Protein AF-A0A971JD47-F1 (afdb_monomer_lite)

pLDDT: mean 80.79, std 9.98, range [51.53, 95.5]

Sequence (76 aa):
MNKSMKAIWPKVLDYLIMIIGVTISAAAVNLFFIPYKIHSGGVSGIATVLYYLFNSKVPVGVLIVLLNLPLFLIGY

Radius of gyration: 17.61 Å; chains: 1; bounding box: 41×27×43 Å

Structure (mmCIF, N/CA/C/O backbone):
data_AF-A0A971JD47-F1
#
_entry.id   AF-A0A971JD47-F1
#
loop_
_atom_site.group_PDB
_atom_site.id
_atom_site.type_symbol
_atom_site.label_atom_id
_atom_site.label_alt_id
_atom_site.label_comp_id
_atom_site.label_asym_id
_atom_site.label_entity_id
_atom_site.label_seq_id
_atom_site.pdbx_PDB_ins_code
_atom_site.Cartn_x
_atom_site.Cartn_y
_atom_site.Cartn_z
_atom_site.occupancy
_atom_site.B_iso_or_equiv
_atom_site.auth_seq_id
_atom_site.auth_comp_id
_atom_site.auth_asym_id
_atom_site.auth_atom_id
_atom_site.pdbx_PDB_model_num
ATOM 1 N N . MET A 1 1 ? 25.313 -17.067 -26.150 1.00 54.44 1 MET A N 1
ATOM 2 C CA . MET A 1 1 ? 24.058 -16.576 -25.531 1.00 54.44 1 MET A CA 1
ATOM 3 C C . MET A 1 1 ? 23.351 -15.666 -26.534 1.00 54.44 1 MET A C 1
ATOM 5 O O . MET A 1 1 ? 23.925 -14.651 -26.907 1.00 54.44 1 MET A O 1
ATOM 9 N N . ASN A 1 2 ? 22.197 -16.090 -27.064 1.00 51.53 2 ASN A N 1
ATOM 10 C CA . ASN A 1 2 ? 21.497 -15.449 -28.189 1.00 51.53 2 ASN A CA 1
ATOM 11 C C . ASN A 1 2 ? 21.113 -13.985 -27.862 1.00 51.53 2 ASN A C 1
ATOM 13 O O . ASN A 1 2 ? 20.732 -13.699 -26.725 1.00 51.53 2 ASN A O 1
ATOM 17 N N . LYS A 1 3 ? 21.225 -13.058 -28.827 1.00 61.94 3 LYS A N 1
ATOM 18 C CA . LYS A 1 3 ? 21.038 -11.598 -28.641 1.00 61.94 3 LYS A CA 1
ATOM 19 C C . LYS A 1 3 ? 19.683 -11.263 -27.993 1.00 61.94 3 LYS A C 1
ATOM 21 O O . LYS A 1 3 ? 19.617 -10.365 -27.159 1.00 61.94 3 LYS A O 1
ATOM 26 N N . SER A 1 4 ? 18.649 -12.055 -28.288 1.00 61.38 4 SER A N 1
ATOM 27 C CA . SER A 1 4 ? 17.315 -11.938 -27.683 1.00 61.38 4 SER A CA 1
ATOM 28 C C . SER A 1 4 ? 17.281 -12.247 -26.180 1.00 61.38 4 SER A C 1
ATOM 30 O O . SER A 1 4 ? 16.547 -11.592 -25.448 1.00 61.38 4 SER A O 1
ATOM 32 N N . MET A 1 5 ? 18.101 -13.179 -25.674 1.00 60.88 5 MET A N 1
ATOM 33 C CA . MET A 1 5 ? 18.111 -13.519 -24.239 1.00 60.88 5 MET A CA 1
ATOM 34 C C . MET A 1 5 ? 18.777 -12.435 -23.384 1.00 60.88 5 MET A C 1
ATOM 36 O O . MET A 1 5 ? 18.351 -12.197 -22.256 1.00 60.88 5 MET A O 1
ATOM 40 N N . LYS A 1 6 ? 19.777 -11.724 -23.927 1.00 65.00 6 LYS A N 1
ATOM 41 C CA . LYS A 1 6 ? 20.410 -10.587 -23.234 1.00 65.00 6 LYS A CA 1
ATOM 42 C C . LYS A 1 6 ? 19.446 -9.415 -23.011 1.00 65.00 6 LYS A C 1
ATOM 44 O O . LYS A 1 6 ? 19.630 -8.681 -22.051 1.00 65.00 6 LYS A O 1
ATOM 49 N N . ALA A 1 7 ? 18.431 -9.253 -23.863 1.00 72.38 7 ALA A N 1
ATOM 50 C CA . ALA A 1 7 ? 17.430 -8.191 -23.735 1.00 72.38 7 ALA A CA 1
ATOM 51 C C . ALA A 1 7 ? 16.316 -8.514 -22.719 1.00 72.38 7 ALA A C 1
ATOM 53 O O . ALA A 1 7 ? 15.696 -7.603 -22.174 1.00 72.38 7 ALA A O 1
ATOM 54 N N . ILE A 1 8 ? 16.059 -9.800 -22.459 1.00 77.38 8 ILE A N 1
ATOM 55 C CA . ILE A 1 8 ? 15.020 -10.261 -21.520 1.00 77.38 8 ILE A CA 1
ATOM 56 C C . ILE A 1 8 ? 15.562 -10.315 -20.087 1.00 77.38 8 ILE A C 1
ATOM 58 O O . ILE A 1 8 ? 14.841 -9.998 -19.146 1.00 77.38 8 ILE A O 1
ATOM 62 N N . TRP 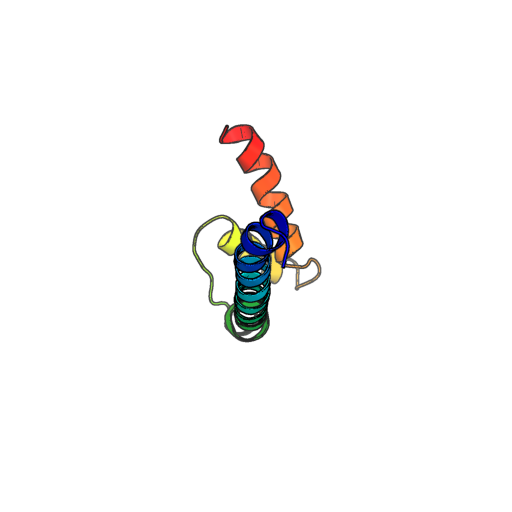A 1 9 ? 16.843 -10.654 -19.924 1.00 77.56 9 TRP A N 1
ATOM 63 C CA . TRP A 1 9 ? 17.509 -10.752 -18.623 1.00 77.56 9 TRP A CA 1
ATOM 64 C C . TRP A 1 9 ? 17.333 -9.530 -17.697 1.00 77.56 9 TRP A C 1
ATOM 66 O O . TRP A 1 9 ? 16.930 -9.733 -16.553 1.00 77.56 9 TRP A O 1
ATOM 76 N N . PRO A 1 10 ? 17.559 -8.275 -18.144 1.00 83.00 10 PRO A N 1
ATOM 77 C CA . PRO A 1 10 ? 17.346 -7.112 -17.282 1.00 83.00 10 PRO A CA 1
ATOM 78 C C . PRO A 1 10 ? 15.879 -6.965 -16.858 1.00 83.00 10 PRO A C 1
ATOM 80 O O . PRO A 1 10 ? 15.613 -6.729 -15.688 1.00 83.00 10 PRO A O 1
ATOM 83 N N . LYS A 1 11 ? 14.923 -7.233 -17.759 1.00 86.50 11 LYS A N 1
ATOM 84 C CA . LYS A 1 11 ? 13.489 -7.158 -17.435 1.00 86.50 11 LYS A CA 1
ATOM 85 C C . LYS A 1 11 ? 13.082 -8.175 -16.373 1.00 86.50 11 LYS A C 1
ATOM 87 O O . LYS A 1 11 ? 12.288 -7.867 -15.495 1.00 86.50 11 LYS A O 1
ATOM 92 N N . VAL A 1 12 ? 13.615 -9.395 -16.448 1.00 89.19 12 VAL A N 1
ATOM 93 C CA . VAL A 1 12 ? 13.353 -10.432 -15.437 1.00 89.19 12 VAL A CA 1
ATOM 94 C C . VAL A 1 12 ? 13.886 -9.999 -14.073 1.00 89.19 12 VAL A C 1
ATOM 96 O O . VAL A 1 12 ? 13.207 -10.190 -13.066 1.00 89.19 12 VAL A O 1
ATOM 99 N N . LEU A 1 13 ? 15.067 -9.377 -14.043 1.00 89.94 13 LEU A N 1
ATOM 100 C CA . LEU A 1 13 ? 15.638 -8.829 -12.817 1.00 89.94 13 LEU A CA 1
ATOM 101 C C . LEU A 1 13 ? 14.754 -7.714 -12.234 1.00 89.94 13 LEU A C 1
ATOM 103 O O . LEU A 1 13 ? 14.489 -7.723 -11.034 1.00 89.94 13 LEU A O 1
ATOM 107 N N . ASP A 1 14 ? 14.236 -6.818 -13.078 1.00 90.88 14 ASP A N 1
ATOM 108 C CA . ASP A 1 14 ? 13.333 -5.739 -12.659 1.00 90.88 14 ASP A CA 1
ATOM 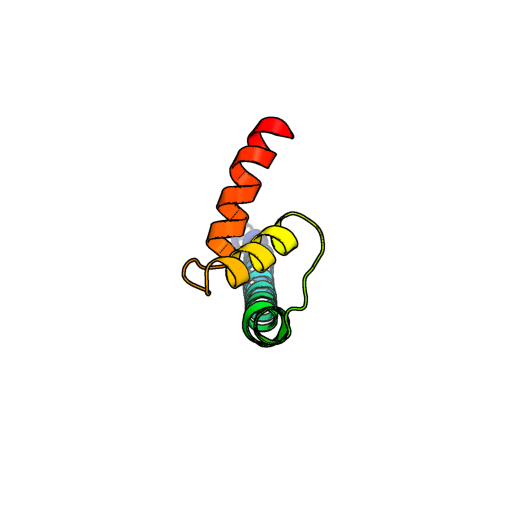109 C C . ASP A 1 14 ? 12.054 -6.288 -12.011 1.00 90.88 14 ASP A C 1
ATOM 111 O O . ASP A 1 14 ? 11.651 -5.830 -10.940 1.00 90.88 14 ASP A O 1
ATOM 115 N N . TYR A 1 15 ? 11.436 -7.315 -12.608 1.00 92.19 15 TYR A N 1
ATOM 116 C CA . TYR A 1 15 ? 10.259 -7.963 -12.022 1.00 92.19 15 TYR A CA 1
ATOM 117 C C . TYR A 1 15 ? 10.575 -8.654 -10.693 1.00 92.19 15 TYR A C 1
ATOM 119 O O . TYR A 1 15 ? 9.779 -8.560 -9.761 1.00 92.19 15 TYR A O 1
ATOM 127 N N . LEU A 1 16 ? 11.731 -9.312 -10.569 1.00 93.06 16 LEU A N 1
ATOM 128 C CA . LEU A 1 16 ? 12.147 -9.929 -9.305 1.00 93.06 16 LEU A CA 1
ATOM 129 C C . LEU A 1 16 ? 12.325 -8.883 -8.201 1.00 93.06 16 LEU A C 1
ATOM 131 O O . LEU A 1 16 ? 11.820 -9.067 -7.093 1.00 93.06 16 LEU A O 1
ATOM 135 N N . ILE A 1 17 ? 12.983 -7.765 -8.508 1.00 93.56 17 ILE A N 1
ATOM 136 C CA . ILE A 1 17 ? 13.168 -6.654 -7.566 1.00 93.56 17 ILE A CA 1
ATOM 137 C C . ILE A 1 17 ? 11.811 -6.050 -7.181 1.00 93.56 17 ILE A C 1
ATOM 139 O O . ILE A 1 17 ? 11.567 -5.787 -6.002 1.00 93.56 17 ILE A O 1
ATOM 143 N N . MET A 1 18 ? 10.898 -5.889 -8.142 1.00 94.75 18 MET A N 1
ATOM 144 C CA . MET A 1 18 ? 9.547 -5.380 -7.896 1.00 94.75 18 MET A CA 1
ATOM 145 C C . MET A 1 18 ? 8.743 -6.295 -6.968 1.00 94.75 18 MET A C 1
ATOM 147 O O . MET A 1 18 ? 8.101 -5.803 -6.042 1.00 94.75 18 MET A O 1
ATOM 151 N N . ILE A 1 19 ? 8.802 -7.614 -7.172 1.00 94.38 19 ILE A N 1
ATOM 152 C CA . ILE A 1 19 ? 8.124 -8.597 -6.313 1.00 94.38 19 ILE A CA 1
ATOM 153 C C . ILE A 1 19 ? 8.654 -8.507 -4.881 1.00 94.38 19 ILE A C 1
ATOM 155 O O . ILE A 1 19 ? 7.865 -8.483 -3.934 1.00 94.38 19 ILE A O 1
ATOM 159 N N . ILE A 1 20 ? 9.974 -8.412 -4.710 1.00 95.50 20 ILE A N 1
ATOM 160 C CA . ILE A 1 20 ? 10.596 -8.258 -3.390 1.00 95.50 20 ILE A CA 1
ATOM 161 C C . ILE A 1 20 ? 10.122 -6.958 -2.731 1.00 95.50 20 ILE A C 1
ATOM 163 O O . ILE A 1 20 ? 9.662 -6.983 -1.590 1.00 95.50 20 ILE A O 1
ATOM 167 N N . GLY A 1 21 ? 10.157 -5.840 -3.461 1.00 93.12 21 GLY A N 1
ATOM 168 C CA . GLY A 1 21 ? 9.696 -4.541 -2.970 1.00 93.12 21 GLY A CA 1
ATOM 169 C C . GLY A 1 21 ? 8.229 -4.562 -2.539 1.00 93.12 21 GLY A C 1
ATOM 170 O O . GLY A 1 21 ? 7.913 -4.192 -1.411 1.00 93.12 21 GLY A O 1
ATOM 171 N N . VAL A 1 22 ? 7.340 -5.079 -3.392 1.00 92.62 22 VAL A N 1
ATOM 172 C CA . VAL A 1 22 ? 5.907 -5.228 -3.089 1.00 92.62 22 VAL A CA 1
ATOM 173 C C . VAL A 1 22 ? 5.674 -6.127 -1.881 1.00 92.62 22 VAL A C 1
ATOM 175 O O . VAL A 1 22 ? 4.817 -5.816 -1.058 1.00 92.62 22 VAL A O 1
ATOM 178 N N . THR A 1 23 ? 6.439 -7.209 -1.733 1.00 92.38 23 THR A N 1
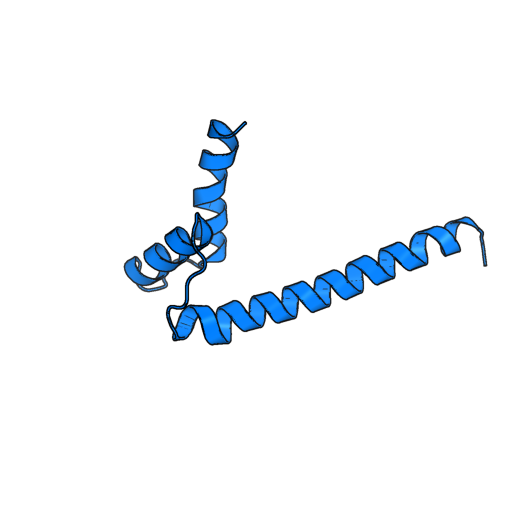ATOM 179 C CA . THR A 1 23 ? 6.306 -8.118 -0.586 1.00 92.38 23 THR A CA 1
ATOM 180 C C . THR A 1 23 ? 6.674 -7.410 0.716 1.00 92.38 23 THR A C 1
ATOM 182 O O . THR A 1 23 ? 5.941 -7.509 1.700 1.00 92.38 23 THR A O 1
ATOM 185 N N . ILE A 1 24 ? 7.763 -6.635 0.716 1.00 93.25 24 ILE A N 1
ATOM 186 C CA . ILE A 1 24 ? 8.177 -5.828 1.870 1.00 93.25 24 ILE A CA 1
ATOM 187 C C . ILE A 1 24 ? 7.117 -4.765 2.186 1.00 93.25 24 ILE A C 1
ATOM 189 O O . ILE A 1 24 ? 6.733 -4.609 3.344 1.00 93.25 24 ILE A O 1
ATOM 193 N N . SER A 1 25 ? 6.586 -4.073 1.175 1.00 87.62 25 SER A N 1
ATOM 194 C CA . SER A 1 25 ? 5.503 -3.100 1.363 1.00 87.62 25 SER A CA 1
ATOM 195 C C . SER A 1 25 ? 4.229 -3.746 1.913 1.00 87.62 25 SER A C 1
ATOM 197 O O . SER A 1 25 ? 3.616 -3.205 2.829 1.00 87.62 25 SER A O 1
ATOM 199 N N . ALA A 1 26 ? 3.840 -4.921 1.415 1.00 86.81 26 ALA A N 1
ATOM 200 C CA . ALA A 1 26 ? 2.677 -5.655 1.907 1.00 86.81 26 ALA A CA 1
ATOM 201 C C . ALA A 1 26 ? 2.866 -6.117 3.360 1.00 86.81 26 ALA A C 1
ATOM 203 O O . ALA A 1 26 ? 1.937 -6.022 4.166 1.00 86.81 26 ALA A O 1
ATOM 204 N N . ALA A 1 27 ? 4.071 -6.570 3.717 1.00 87.19 27 ALA A N 1
ATOM 205 C CA . ALA A 1 27 ? 4.421 -6.892 5.096 1.00 87.19 27 ALA A CA 1
ATOM 206 C C . ALA A 1 27 ? 4.348 -5.645 5.986 1.00 87.19 27 ALA A C 1
ATOM 208 O O . ALA A 1 27 ? 3.765 -5.704 7.066 1.00 87.19 27 ALA A O 1
ATOM 209 N N . ALA A 1 28 ? 4.846 -4.498 5.514 1.00 85.62 28 ALA A N 1
ATOM 210 C CA . ALA A 1 28 ? 4.768 -3.245 6.254 1.00 85.62 28 ALA A CA 1
ATOM 211 C C . ALA A 1 28 ? 3.315 -2.813 6.509 1.00 85.62 28 ALA A C 1
ATOM 213 O O . ALA A 1 28 ? 2.977 -2.384 7.613 1.00 85.62 28 ALA A O 1
ATOM 214 N N . VAL A 1 29 ? 2.430 -2.983 5.522 1.00 81.44 29 VAL A N 1
ATOM 215 C CA . VAL A 1 29 ? 1.005 -2.677 5.688 1.00 81.44 29 VAL A CA 1
ATOM 216 C C . VAL A 1 29 ? 0.368 -3.580 6.748 1.00 81.44 29 VAL A C 1
ATOM 218 O O . VAL A 1 29 ? -0.280 -3.080 7.664 1.00 81.44 29 VAL A O 1
ATOM 221 N N . ASN A 1 30 ? 0.588 -4.894 6.675 1.00 81.62 30 ASN A N 1
ATOM 222 C CA . ASN A 1 30 ? -0.032 -5.841 7.606 1.00 81.62 30 ASN A CA 1
ATOM 223 C C . ASN A 1 30 ? 0.535 -5.765 9.031 1.00 81.62 30 ASN A C 1
ATOM 225 O O . ASN A 1 30 ? -0.218 -5.923 9.987 1.00 81.62 30 ASN A O 1
ATOM 229 N N . LEU A 1 31 ? 1.840 -5.524 9.178 1.00 82.00 31 LEU A N 1
ATOM 230 C CA . LEU A 1 31 ? 2.523 -5.525 10.475 1.00 82.00 31 LEU A CA 1
ATOM 231 C C . LEU A 1 31 ? 2.540 -4.157 11.157 1.00 82.00 31 LEU A C 1
ATOM 233 O O . LEU A 1 31 ? 2.601 -4.108 12.381 1.00 82.00 31 LEU A O 1
ATOM 237 N N . PHE A 1 32 ? 2.483 -3.057 10.398 1.00 81.56 32 PHE A N 1
ATOM 238 C CA . PHE A 1 32 ? 2.532 -1.708 10.964 1.00 81.56 32 PHE A CA 1
ATOM 239 C C . PHE A 1 32 ? 1.253 -0.910 10.700 1.00 81.56 32 PHE A C 1
ATOM 241 O O . PHE A 1 32 ? 0.617 -0.430 11.633 1.00 81.56 32 PHE A O 1
ATOM 248 N N . PHE A 1 33 ? 0.832 -0.769 9.444 1.00 73.75 33 PHE A N 1
ATOM 249 C CA . PHE A 1 33 ? -0.259 0.159 9.112 1.00 73.75 33 PHE A CA 1
ATOM 250 C C . PHE A 1 33 ? -1.598 -0.306 9.683 1.00 73.75 33 PHE A C 1
ATOM 252 O O . PHE A 1 33 ? -2.346 0.504 10.231 1.00 73.75 33 PHE A O 1
ATOM 259 N N . ILE A 1 34 ? -1.874 -1.612 9.613 1.00 73.56 34 ILE A N 1
ATOM 260 C CA . ILE A 1 34 ? -3.104 -2.179 10.156 1.00 73.56 34 ILE A CA 1
ATOM 261 C C . ILE A 1 34 ? -3.116 -2.098 11.705 1.00 73.56 34 ILE A C 1
ATOM 263 O O . ILE A 1 34 ? -3.907 -1.355 12.284 1.00 73.56 34 ILE A O 1
ATOM 267 N N . PRO A 1 35 ? -2.222 -2.762 12.453 1.00 73.88 35 PRO A N 1
ATOM 268 C CA . PRO A 1 35 ? -2.331 -2.773 13.915 1.00 73.88 35 PRO A CA 1
ATOM 269 C C . PRO A 1 35 ? -2.170 -1.387 14.560 1.00 73.88 35 PRO A C 1
ATOM 271 O O . PRO A 1 35 ? -2.843 -1.105 15.552 1.00 73.88 35 PRO A O 1
ATOM 274 N N . TYR A 1 36 ? -1.349 -0.497 13.990 1.00 76.38 36 TYR A N 1
ATOM 275 C CA . TYR A 1 36 ? -1.127 0.844 14.544 1.00 76.38 36 TYR A CA 1
ATOM 276 C C . TYR A 1 36 ? -2.054 1.920 13.963 1.00 76.38 36 TYR A C 1
ATOM 278 O O . TYR A 1 36 ? -1.901 3.092 14.303 1.00 76.38 36 TYR A O 1
ATOM 286 N N . LYS A 1 37 ? -3.029 1.551 13.116 1.00 72.00 37 LYS A N 1
ATOM 287 C CA . LYS A 1 37 ? -3.983 2.485 12.486 1.00 72.00 37 LYS A CA 1
ATOM 288 C C . LYS A 1 37 ? -3.286 3.665 11.789 1.00 72.00 37 LYS A C 1
ATOM 290 O O . LYS A 1 37 ? -3.797 4.787 11.785 1.00 72.00 37 LYS A O 1
ATOM 295 N N . ILE A 1 38 ? -2.109 3.413 11.221 1.00 68.75 38 ILE A N 1
ATOM 296 C CA . ILE A 1 38 ? -1.341 4.404 10.468 1.00 68.75 38 ILE A CA 1
ATOM 297 C C . ILE A 1 38 ? -1.843 4.341 9.032 1.00 68.75 38 ILE A C 1
ATOM 299 O O . ILE A 1 38 ? -1.787 3.295 8.392 1.00 68.75 38 ILE A O 1
ATOM 303 N N . HIS A 1 39 ? -2.364 5.456 8.530 1.00 65.75 39 HIS A N 1
ATOM 304 C CA . HIS A 1 39 ? -3.008 5.514 7.223 1.00 65.75 39 HIS A CA 1
ATOM 305 C C . HIS A 1 39 ? -2.276 6.480 6.304 1.00 65.75 39 HIS A C 1
ATOM 307 O O . HIS A 1 39 ? -1.967 7.602 6.704 1.00 65.75 39 HIS A O 1
ATOM 313 N N . SER A 1 40 ? -2.053 6.076 5.052 1.00 65.69 40 SER A N 1
ATOM 314 C CA . SER A 1 40 ? -1.758 7.044 3.996 1.00 65.69 40 SER A CA 1
ATOM 315 C C . SER A 1 40 ? -3.057 7.755 3.598 1.00 65.69 40 SER A C 1
ATOM 317 O O . SER A 1 40 ? -4.118 7.131 3.571 1.00 65.69 40 SER A O 1
ATOM 319 N N . GLY A 1 41 ? -3.003 9.047 3.271 1.00 72.94 41 GLY A N 1
ATOM 320 C CA . GLY A 1 41 ? -4.166 9.773 2.743 1.00 72.94 41 GLY A CA 1
ATOM 321 C C . GLY A 1 41 ? -4.690 9.198 1.413 1.00 72.94 41 GLY A C 1
ATOM 322 O O . GLY A 1 41 ? -4.013 8.403 0.759 1.00 72.94 41 GLY A O 1
ATOM 323 N N . GLY A 1 42 ? -5.899 9.606 1.006 1.00 78.75 42 GLY A N 1
ATOM 324 C CA . GLY A 1 42 ? -6.542 9.193 -0.253 1.00 78.75 42 GLY A CA 1
ATOM 325 C C . GLY A 1 42 ? -7.429 7.942 -0.139 1.00 78.75 42 GLY A C 1
ATOM 326 O O . GLY A 1 42 ? -7.926 7.609 0.936 1.00 78.75 42 GLY A O 1
ATOM 327 N N . VAL A 1 43 ? -7.632 7.237 -1.259 1.00 82.31 43 VAL A N 1
ATOM 328 C CA . VAL A 1 43 ? -8.546 6.077 -1.375 1.00 82.31 43 VAL A CA 1
ATOM 329 C C . VAL A 1 43 ? -8.140 4.921 -0.458 1.00 82.31 43 VAL A C 1
ATOM 331 O O . VAL A 1 43 ? -8.987 4.318 0.199 1.00 82.31 43 VAL A O 1
ATOM 334 N N . SER A 1 44 ? -6.837 4.646 -0.352 1.00 80.06 44 SER A N 1
ATOM 335 C CA . SER A 1 44 ? -6.302 3.594 0.521 1.00 80.06 44 SER A CA 1
ATOM 336 C C . SER A 1 44 ? -6.515 3.890 2.008 1.00 80.06 44 SER A C 1
ATOM 338 O O . SER A 1 44 ? -6.793 2.976 2.786 1.00 80.06 44 SER A O 1
ATOM 340 N N . GLY A 1 45 ? -6.466 5.164 2.407 1.00 79.69 45 GLY A N 1
ATOM 341 C CA . GLY A 1 45 ? -6.807 5.586 3.767 1.00 79.69 45 GLY A CA 1
ATOM 342 C C . GLY A 1 45 ? -8.282 5.356 4.078 1.00 79.69 45 GLY A C 1
ATOM 343 O O . GLY A 1 45 ? -8.607 4.751 5.098 1.00 79.69 45 GLY A O 1
ATOM 344 N N . ILE A 1 46 ? -9.173 5.743 3.156 1.00 82.81 46 ILE A N 1
ATOM 345 C CA . ILE A 1 46 ? -10.623 5.529 3.297 1.00 82.81 46 ILE A CA 1
ATOM 346 C C . ILE A 1 46 ? -10.941 4.030 3.393 1.00 82.81 46 ILE A C 1
ATOM 348 O O . ILE A 1 46 ? -11.687 3.615 4.281 1.00 82.81 46 ILE A O 1
ATOM 352 N N . ALA A 1 47 ? -10.317 3.203 2.549 1.00 82.81 47 ALA A N 1
ATOM 353 C CA . ALA A 1 47 ? -10.455 1.748 2.588 1.00 82.81 47 ALA A CA 1
ATOM 354 C C . ALA A 1 47 ? -10.075 1.156 3.953 1.00 82.81 47 ALA A C 1
ATOM 356 O O . ALA A 1 47 ? -10.739 0.250 4.449 1.00 82.81 47 ALA A O 1
ATOM 357 N N . THR A 1 48 ? -9.026 1.679 4.584 1.00 81.06 48 THR A N 1
ATOM 358 C CA . THR A 1 48 ? -8.547 1.160 5.870 1.00 81.06 48 THR A CA 1
ATOM 359 C C . THR A 1 48 ? -9.403 1.660 7.046 1.00 81.06 48 THR A C 1
ATOM 361 O O . THR A 1 48 ? -9.633 0.929 8.004 1.00 81.06 48 THR A O 1
ATOM 364 N N . VAL A 1 49 ? -9.979 2.863 6.965 1.00 82.56 49 VAL A N 1
ATOM 365 C CA . VAL A 1 49 ? -10.991 3.320 7.937 1.00 82.56 49 VAL A CA 1
ATOM 366 C C . VAL A 1 49 ? -12.247 2.448 7.859 1.00 82.56 49 VAL A C 1
ATOM 368 O O . VAL A 1 49 ? -12.736 1.977 8.887 1.00 82.56 49 VAL A O 1
ATOM 371 N N . LEU A 1 50 ? -12.730 2.169 6.643 1.00 82.00 50 LEU A N 1
ATOM 372 C CA . LEU A 1 50 ? -13.852 1.255 6.405 1.00 82.00 50 LEU A CA 1
ATOM 373 C C . LEU A 1 50 ? -13.544 -0.155 6.919 1.00 82.00 50 LEU A C 1
ATOM 375 O O . LEU A 1 50 ? -14.406 -0.778 7.531 1.00 82.00 50 LEU A O 1
ATOM 379 N N . TYR A 1 51 ? -12.312 -0.634 6.744 1.00 84.00 51 TYR A N 1
ATOM 380 C CA . TYR A 1 51 ? -11.857 -1.912 7.289 1.00 84.00 51 TYR A CA 1
ATOM 381 C C . TYR A 1 51 ? -12.078 -2.017 8.806 1.00 84.00 51 TYR A C 1
ATOM 383 O O . TYR A 1 51 ? -12.641 -3.011 9.273 1.00 84.00 51 TYR A O 1
ATOM 391 N N . TYR A 1 52 ? -11.719 -0.981 9.576 1.00 81.50 52 TYR A N 1
ATOM 392 C CA . TYR A 1 52 ? -11.987 -0.964 11.021 1.00 81.50 52 TYR A CA 1
ATOM 393 C C . TYR A 1 52 ? -13.467 -0.826 11.354 1.00 81.50 52 TYR A C 1
ATOM 395 O O . TYR A 1 52 ? -13.935 -1.473 12.288 1.00 81.50 52 TYR A O 1
ATOM 403 N N . LEU A 1 53 ? -14.211 -0.018 10.596 1.00 81.31 53 LEU A N 1
ATOM 404 C CA . LEU A 1 53 ? -15.653 0.159 10.791 1.00 81.31 53 LEU A CA 1
ATOM 405 C C . LEU A 1 53 ? -16.438 -1.138 10.552 1.00 81.31 53 LEU A C 1
ATOM 407 O O . LEU A 1 53 ? -17.391 -1.422 11.272 1.00 81.31 53 LEU A O 1
ATOM 411 N N . PHE A 1 54 ? -16.017 -1.958 9.589 1.00 81.31 54 PHE A N 1
ATOM 412 C CA . PHE A 1 54 ? -16.625 -3.257 9.294 1.00 81.31 54 PHE A CA 1
ATOM 413 C C . PHE A 1 54 ? -16.078 -4.406 10.152 1.00 81.31 54 PHE A C 1
ATOM 415 O O . PHE A 1 54 ? -16.316 -5.573 9.829 1.00 81.31 54 PHE A O 1
ATOM 422 N N . ASN A 1 55 ? -15.385 -4.109 11.258 1.00 72.31 55 ASN A N 1
ATOM 423 C CA . ASN A 1 55 ? -14.851 -5.111 12.184 1.00 72.31 55 ASN A CA 1
ATOM 424 C C . ASN A 1 55 ? -13.918 -6.125 11.492 1.00 72.31 55 ASN A C 1
ATOM 426 O O . ASN A 1 55 ? -13.955 -7.320 11.785 1.00 72.31 55 ASN A O 1
ATOM 430 N N . SER A 1 56 ? -13.110 -5.665 10.532 1.00 73.19 56 SER A N 1
ATOM 431 C CA . SER A 1 56 ? -12.152 -6.500 9.793 1.00 73.19 56 SER A CA 1
ATOM 432 C C . SER A 1 56 ? -12.783 -7.637 8.971 1.00 73.19 56 SER A C 1
ATOM 434 O O . SER A 1 56 ? -12.094 -8.583 8.596 1.00 73.19 56 SER A O 1
ATOM 436 N N . LYS A 1 57 ? -14.088 -7.574 8.662 1.00 75.19 57 LYS A N 1
ATOM 437 C CA . LYS A 1 57 ? -14.779 -8.623 7.884 1.00 75.19 57 LYS A CA 1
ATOM 438 C C . LYS A 1 57 ? -14.351 -8.694 6.418 1.00 75.19 57 LYS A C 1
ATOM 440 O O . LYS A 1 57 ? -14.505 -9.735 5.789 1.00 75.19 57 LYS A O 1
ATOM 445 N N . VAL A 1 58 ? -13.862 -7.588 5.864 1.00 79.00 58 VAL A N 1
ATOM 446 C CA . VAL A 1 58 ? -13.484 -7.470 4.451 1.00 79.00 58 VAL A CA 1
ATOM 447 C C . VAL A 1 58 ? -12.021 -7.056 4.388 1.00 79.00 58 VAL A C 1
ATOM 449 O O . VAL A 1 58 ? -11.688 -6.096 5.064 1.00 79.00 58 VAL A O 1
ATOM 452 N N . PRO A 1 59 ? -11.146 -7.699 3.596 1.00 83.50 59 PRO A N 1
ATOM 453 C CA . PRO A 1 59 ? -9.743 -7.303 3.491 1.00 83.50 59 PRO A CA 1
ATOM 454 C C . PRO A 1 59 ? -9.576 -5.882 2.935 1.00 83.50 59 PRO A C 1
ATOM 456 O O . PRO A 1 59 ? -10.256 -5.506 1.978 1.00 83.50 59 PRO A O 1
ATOM 459 N N . VAL A 1 60 ? -8.605 -5.122 3.459 1.00 83.31 60 VAL A N 1
ATOM 460 C CA . VAL A 1 60 ? -8.304 -3.748 2.999 1.00 83.31 60 VAL A CA 1
ATOM 461 C C . VAL A 1 60 ? -8.087 -3.694 1.482 1.00 83.31 60 VAL A C 1
ATOM 463 O O . VAL A 1 60 ? -8.618 -2.810 0.819 1.00 83.31 60 VAL A O 1
ATOM 466 N N . GLY A 1 61 ? -7.377 -4.668 0.903 1.00 82.56 61 GLY A N 1
ATOM 467 C CA . GLY A 1 61 ? -7.129 -4.716 -0.543 1.00 82.56 61 GLY A CA 1
ATOM 468 C C . GLY A 1 61 ? -8.408 -4.775 -1.387 1.00 82.56 61 GLY A C 1
ATOM 469 O O . GLY A 1 61 ? -8.490 -4.118 -2.421 1.00 82.56 61 GLY A O 1
ATOM 470 N N . VAL A 1 62 ? -9.438 -5.488 -0.919 1.00 85.12 62 VAL A N 1
ATOM 471 C CA . VAL A 1 62 ? -10.737 -5.566 -1.608 1.00 85.12 62 VAL A CA 1
ATOM 472 C C . VAL A 1 62 ? -11.450 -4.217 -1.556 1.00 85.12 62 VAL A C 1
ATOM 474 O O . VAL A 1 62 ? -11.984 -3.764 -2.566 1.00 85.12 62 VAL A O 1
ATOM 477 N N . LEU A 1 63 ? -11.402 -3.539 -0.406 1.00 87.44 63 LEU A N 1
ATOM 478 C CA . LEU A 1 63 ? -11.970 -2.199 -0.241 1.00 87.44 63 LEU A CA 1
ATOM 479 C C . LEU A 1 63 ? -11.257 -1.169 -1.127 1.00 87.44 63 LEU A C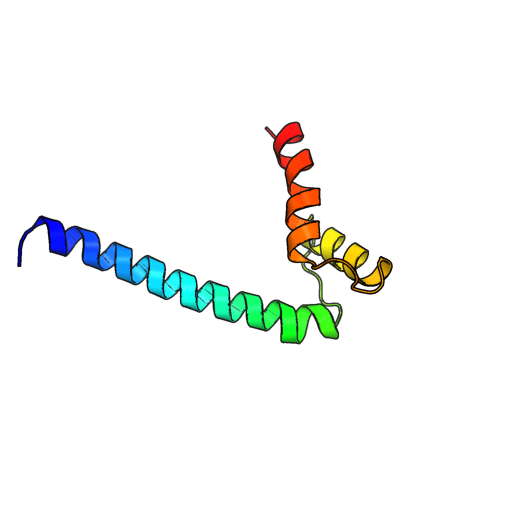 1
ATOM 481 O O . LEU A 1 63 ? -11.916 -0.327 -1.729 1.00 87.44 63 LEU A O 1
ATOM 485 N N . ILE A 1 64 ? -9.932 -1.265 -1.268 1.00 86.81 64 ILE A N 1
ATOM 486 C CA . ILE A 1 64 ? -9.153 -0.404 -2.170 1.00 86.81 64 ILE A CA 1
ATOM 487 C C . ILE A 1 64 ? -9.605 -0.587 -3.621 1.00 86.81 64 ILE A C 1
ATOM 489 O O . ILE A 1 64 ? -9.805 0.406 -4.317 1.00 86.81 64 ILE A O 1
ATOM 493 N N . VAL A 1 65 ? -9.780 -1.827 -4.085 1.00 87.69 65 VAL A N 1
ATOM 494 C CA . VAL A 1 65 ? -10.242 -2.102 -5.457 1.00 87.69 65 VAL A CA 1
ATOM 495 C C . VAL A 1 65 ? -11.669 -1.596 -5.662 1.00 87.69 65 VAL A C 1
ATOM 497 O O . VAL A 1 65 ? -11.936 -0.912 -6.646 1.00 87.69 65 VAL A O 1
ATOM 500 N N . LEU A 1 66 ? -12.568 -1.865 -4.711 1.00 88.56 66 LEU A N 1
ATOM 501 C CA . LEU A 1 66 ? -13.961 -1.414 -4.767 1.00 88.56 66 LEU A CA 1
ATOM 502 C C . LEU A 1 66 ? -14.098 0.105 -4.798 1.00 88.56 66 LEU A C 1
ATOM 504 O O . LEU A 1 66 ? -14.963 0.605 -5.504 1.00 88.56 66 LEU A O 1
ATOM 508 N N . LEU A 1 67 ? -13.274 0.835 -4.046 1.00 87.19 67 LEU A N 1
ATOM 509 C CA . LEU A 1 67 ? -13.308 2.297 -4.032 1.00 87.19 67 LEU A CA 1
ATOM 510 C C . LEU A 1 67 ? -12.613 2.907 -5.253 1.00 87.19 67 LEU A C 1
ATOM 512 O O . LEU A 1 67 ? -13.044 3.953 -5.734 1.00 87.19 67 LEU A O 1
ATOM 516 N N . ASN A 1 68 ? -11.567 2.263 -5.780 1.00 88.12 68 ASN A N 1
ATOM 517 C CA . ASN A 1 68 ? -10.899 2.733 -6.993 1.00 88.12 68 ASN A CA 1
ATOM 518 C C . ASN A 1 68 ? -11.715 2.477 -8.261 1.00 88.12 68 ASN A C 1
ATOM 520 O O . ASN A 1 68 ? -11.647 3.296 -9.164 1.00 88.12 68 ASN A O 1
ATOM 524 N N . LEU A 1 69 ? -12.495 1.395 -8.345 1.00 88.94 69 LEU A N 1
ATOM 525 C CA . LEU A 1 69 ? -13.339 1.093 -9.510 1.00 88.94 69 LEU A CA 1
ATOM 526 C C . LEU A 1 69 ? -14.234 2.266 -9.953 1.00 88.94 69 LEU A C 1
ATOM 528 O O . LEU A 1 69 ? -14.136 2.667 -11.110 1.00 88.94 69 LEU A O 1
ATOM 532 N N . PRO A 1 70 ? -15.078 2.853 -9.083 1.00 85.38 70 PRO A N 1
ATOM 533 C CA . PRO A 1 70 ? -15.878 4.007 -9.454 1.00 85.38 70 PRO A CA 1
ATOM 534 C C . PRO A 1 70 ? -14.989 5.209 -9.754 1.00 85.38 70 PRO A C 1
ATOM 536 O O . PRO A 1 70 ? -15.191 5.827 -10.786 1.00 85.38 70 PRO A O 1
ATOM 539 N N . LEU A 1 71 ? -13.965 5.501 -8.941 1.00 84.38 71 LEU A N 1
ATOM 540 C CA . LEU A 1 71 ? -13.030 6.607 -9.196 1.00 84.38 71 LEU A CA 1
ATOM 541 C C .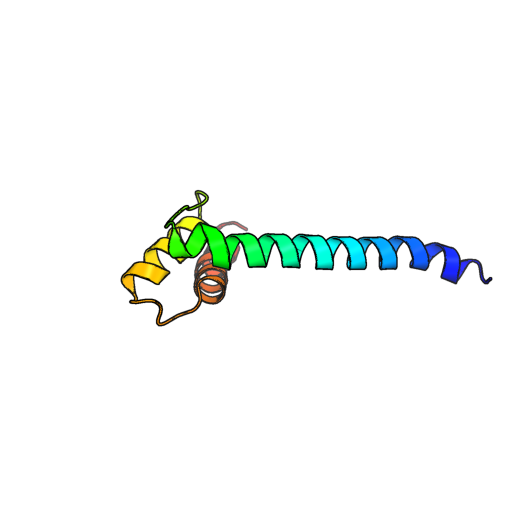 LEU A 1 71 ? -12.354 6.521 -10.569 1.00 84.38 71 LEU A C 1
ATOM 543 O O . LEU A 1 71 ? -12.155 7.546 -11.207 1.00 84.38 71 LEU A O 1
ATOM 547 N N . PHE A 1 72 ? -12.051 5.316 -11.043 1.00 86.81 72 PHE A N 1
ATOM 548 C CA . PHE A 1 72 ? -11.491 5.079 -12.369 1.00 86.81 72 PHE A CA 1
ATOM 549 C C . PHE A 1 72 ? -12.490 5.402 -13.490 1.00 86.81 72 PHE A C 1
ATOM 551 O O . PHE A 1 72 ? -12.082 5.825 -14.563 1.00 86.81 72 PHE A O 1
ATOM 558 N N . LEU A 1 73 ? -13.792 5.229 -13.238 1.00 86.50 73 LEU A N 1
ATOM 559 C CA . LEU A 1 73 ? -14.866 5.534 -14.189 1.00 86.50 73 LEU A CA 1
ATOM 560 C C . LEU A 1 73 ? -15.235 7.025 -14.236 1.00 86.50 73 LEU A C 1
ATOM 562 O O . LEU A 1 73 ? -15.663 7.494 -15.280 1.00 86.50 73 LEU A O 1
ATOM 566 N N . ILE A 1 74 ? -15.119 7.752 -13.119 1.00 86.88 74 ILE A N 1
ATOM 567 C CA . ILE A 1 74 ? -15.406 9.205 -13.042 1.00 86.88 74 ILE A CA 1
ATOM 568 C C . ILE A 1 74 ? -14.167 10.073 -13.280 1.00 86.88 74 ILE A C 1
ATOM 570 O O . ILE A 1 74 ? -14.304 11.247 -13.606 1.00 86.88 74 ILE A O 1
ATOM 574 N N . GLY A 1 75 ? -12.972 9.535 -13.030 1.00 75.44 75 GLY A N 1
ATOM 575 C CA . GLY A 1 75 ? -11.702 10.249 -13.155 1.00 75.44 75 GLY A CA 1
ATOM 576 C C . GLY A 1 75 ? -11.064 10.180 -14.543 1.00 75.44 75 GLY A C 1
ATOM 577 O O . GLY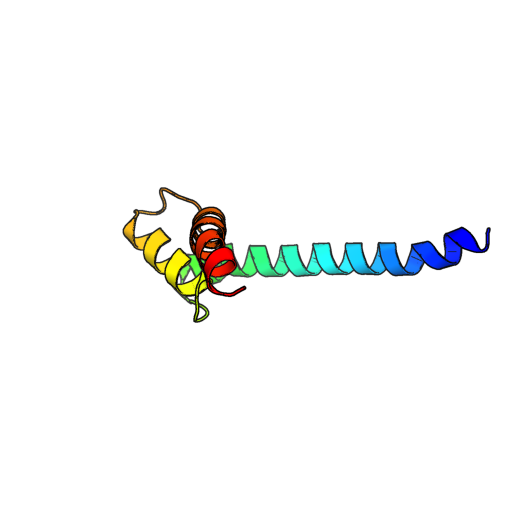 A 1 75 ? -10.045 10.840 -14.745 1.00 75.44 75 GLY A O 1
ATOM 578 N N . TYR A 1 76 ? -11.628 9.388 -15.461 1.00 52.16 76 TYR A N 1
ATOM 579 C CA . TYR A 1 76 ? -11.253 9.338 -16.876 1.00 52.16 76 TYR A CA 1
ATOM 580 C C . TYR A 1 76 ? -12.281 10.078 -17.733 1.00 52.16 76 TYR A C 1
ATOM 582 O O . TYR A 1 76 ? -13.492 9.878 -17.487 1.00 52.16 76 TYR A O 1
#

Secondary structure (DSSP, 8-state):
--HHHHHHHHHHHHHHHHHHHHHHHHHHIIIIITTTT---SSHHHHHHHHHHHTTT-S-HHHHHHHHHHHHHHH--

Foldseek 3Di:
DDPVVVVVVVVVVVVVVVVVVVVVVVCCCVVPCQVVVPADDDQLNVLSVVCVVVVNPDDSVVSSCVSVVVVVVVVD